Protein AF-A0AAW7JQ96-F1 (afdb_monomer_lite)

Radius of gyration: 16.17 Å; chains: 1; bounding box: 26×41×32 Å

Secondary structure (DSSP, 8-state):
-----HHHHHHHTHHHHHHHHT------S------SEEEEEEEETTEEEEEEEEHHHHHHHHHHHHHHHHTT-

Sequence (73 aa):
MCRISIDTVIRANKRTISQNKNKTFCAIGKSVTPQETFNVSVSVMGKVCTRNISAKQIKDSFGKALNIHAKKL

Structure (mmCIF, N/CA/C/O backbone):
data_AF-A0AAW7JQ96-F1
#
_entry.id   AF-A0AAW7JQ96-F1
#
loop_
_atom_site.group_PDB
_atom_site.id
_atom_site.type_symbol
_atom_site.label_atom_id
_atom_site.label_alt_id
_atom_site.label_comp_id
_atom_site.label_asym_id
_atom_site.label_entity_id
_atom_site.label_seq_id
_atom_site.pdbx_PDB_ins_code
_atom_site.Cartn_x
_atom_site.Cartn_y
_atom_site.Cartn_z
_atom_site.occupancy
_atom_site.B_iso_or_equiv
_atom_site.auth_seq_id
_atom_site.auth_comp_id
_atom_site.auth_asym_id
_atom_site.auth_atom_id
_atom_site.pdbx_PDB_model_num
ATOM 1 N N . MET A 1 1 ? -12.470 -16.070 -6.687 1.00 44.72 1 MET A N 1
ATOM 2 C CA . MET A 1 1 ? -11.348 -15.104 -6.636 1.00 44.72 1 MET A CA 1
ATOM 3 C C . MET A 1 1 ? -11.613 -13.996 -7.645 1.00 44.72 1 MET A C 1
ATOM 5 O O . MET A 1 1 ? -11.404 -14.208 -8.833 1.00 44.72 1 MET A O 1
ATOM 9 N N . CYS A 1 2 ? -12.132 -12.847 -7.208 1.00 53.66 2 CYS A N 1
ATOM 10 C CA . CYS A 1 2 ? -12.445 -11.741 -8.115 1.00 53.66 2 CYS A CA 1
ATOM 11 C C . CYS A 1 2 ? -11.152 -11.018 -8.500 1.00 53.66 2 CYS A C 1
ATOM 13 O O . CYS A 1 2 ? -10.641 -10.185 -7.754 1.00 53.66 2 CYS A O 1
ATOM 15 N N . ARG A 1 3 ? -10.585 -11.394 -9.646 1.00 63.53 3 ARG A N 1
ATOM 16 C CA . ARG A 1 3 ? -9.435 -10.712 -10.240 1.00 63.53 3 ARG A CA 1
ATOM 17 C C . ARG A 1 3 ? -9.921 -9.371 -10.785 1.00 63.53 3 ARG A C 1
ATOM 19 O O . ARG A 1 3 ? -10.524 -9.324 -11.850 1.00 63.53 3 ARG A O 1
ATOM 26 N N . ILE A 1 4 ? -9.699 -8.294 -10.034 1.00 71.25 4 ILE A N 1
ATOM 27 C CA . ILE A 1 4 ? -9.918 -6.934 -10.535 1.00 71.25 4 ILE A CA 1
ATOM 28 C C . ILE A 1 4 ? -8.948 -6.738 -11.701 1.00 71.25 4 ILE A C 1
ATOM 30 O O . ILE A 1 4 ? -7.739 -6.918 -11.537 1.00 71.25 4 ILE A O 1
ATOM 34 N N . SER A 1 5 ? -9.476 -6.439 -12.887 1.00 80.50 5 SER A N 1
ATOM 35 C CA . SER A 1 5 ? -8.637 -6.234 -14.061 1.00 80.50 5 SER A CA 1
ATOM 36 C C . SER A 1 5 ? -7.840 -4.937 -13.920 1.00 80.50 5 SER A C 1
ATOM 38 O O . SER A 1 5 ? -8.253 -3.982 -13.255 1.00 80.50 5 SER A O 1
ATOM 40 N N . ILE A 1 6 ? -6.676 -4.899 -14.561 1.00 76.62 6 ILE A N 1
ATOM 41 C CA . ILE A 1 6 ? -5.802 -3.720 -14.564 1.00 76.62 6 ILE A CA 1
ATOM 42 C C . ILE A 1 6 ? -6.542 -2.504 -15.140 1.00 76.62 6 ILE A C 1
ATOM 44 O O . ILE A 1 6 ? -6.416 -1.401 -14.611 1.00 76.62 6 ILE A O 1
ATOM 48 N N . ASP A 1 7 ? -7.407 -2.714 -16.133 1.00 79.75 7 ASP A N 1
ATOM 49 C CA . ASP A 1 7 ? -8.241 -1.657 -16.708 1.00 79.75 7 ASP A CA 1
ATOM 50 C C . ASP A 1 7 ? -9.186 -1.032 -15.684 1.00 79.75 7 ASP A C 1
ATOM 52 O O . ASP A 1 7 ? -9.395 0.183 -15.694 1.00 79.75 7 ASP A O 1
ATOM 56 N N . THR A 1 8 ? -9.735 -1.833 -14.767 1.00 82.50 8 THR A N 1
ATOM 57 C CA . THR A 1 8 ? -10.572 -1.328 -13.675 1.00 82.50 8 THR A CA 1
ATOM 58 C C . THR A 1 8 ? -9.759 -0.441 -12.735 1.00 82.50 8 THR A C 1
ATOM 60 O O . THR A 1 8 ? -10.229 0.630 -12.347 1.00 82.50 8 THR A O 1
ATOM 63 N N . VAL A 1 9 ? -8.518 -0.824 -12.426 1.00 79.69 9 VAL A N 1
ATOM 64 C CA . VAL A 1 9 ? -7.618 -0.036 -11.567 1.00 79.69 9 VAL A CA 1
ATOM 65 C C . VAL A 1 9 ? -7.218 1.279 -12.241 1.00 79.69 9 VAL A C 1
ATOM 67 O O . VAL A 1 9 ? -7.256 2.332 -11.599 1.00 79.69 9 VAL A O 1
ATOM 70 N N . ILE A 1 10 ? -6.882 1.254 -13.533 1.00 82.12 10 ILE A N 1
ATOM 71 C CA . ILE A 1 10 ? -6.516 2.457 -14.300 1.00 82.12 10 ILE A CA 1
ATOM 72 C C . ILE A 1 10 ? -7.702 3.419 -14.378 1.00 82.12 10 ILE A C 1
ATOM 74 O O . ILE A 1 10 ? -7.545 4.625 -14.175 1.00 82.12 10 ILE A O 1
ATOM 78 N N . ARG A 1 11 ? -8.905 2.894 -14.626 1.00 80.81 11 ARG A N 1
ATOM 79 C CA . ARG A 1 11 ? -10.123 3.701 -14.739 1.00 80.81 11 ARG A CA 1
ATOM 80 C C . ARG A 1 11 ? -10.502 4.340 -13.405 1.00 80.81 11 ARG A C 1
ATOM 82 O O . ARG A 1 11 ? -10.792 5.534 -13.382 1.00 80.81 11 ARG A O 1
ATOM 89 N N . ALA A 1 12 ? -10.413 3.588 -12.308 1.00 85.12 12 ALA A N 1
ATOM 90 C CA . ALA A 1 12 ? -10.679 4.096 -10.962 1.00 85.12 12 ALA A CA 1
ATOM 91 C C . ALA A 1 12 ? -9.691 5.199 -10.538 1.00 85.12 12 ALA A C 1
ATOM 93 O O . ALA A 1 12 ? -10.069 6.131 -9.835 1.00 85.12 12 ALA A O 1
ATOM 94 N N . ASN A 1 13 ? -8.441 5.137 -11.011 1.00 82.56 13 ASN A N 1
ATOM 95 C CA . ASN A 1 13 ? -7.371 6.057 -10.609 1.00 82.56 13 ASN A CA 1
ATOM 96 C C . ASN A 1 13 ? -7.006 7.106 -11.671 1.00 82.56 13 ASN A C 1
ATOM 98 O O . ASN A 1 13 ? -6.006 7.815 -11.526 1.00 82.56 13 ASN A O 1
ATOM 102 N N . LYS A 1 14 ? -7.813 7.247 -12.729 1.00 83.94 14 LYS A N 1
ATOM 103 C CA . LYS A 1 14 ? -7.531 8.129 -13.875 1.00 83.94 14 LYS A CA 1
ATOM 104 C C . LYS A 1 14 ? -7.235 9.574 -13.454 1.00 83.94 14 LYS A C 1
ATOM 106 O O . LYS A 1 14 ? -6.304 10.187 -13.972 1.00 83.94 14 LYS A O 1
ATOM 111 N N . ARG A 1 15 ? -7.985 10.102 -12.479 1.00 74.56 15 ARG A N 1
ATOM 112 C CA . ARG A 1 15 ? -7.812 11.465 -11.944 1.00 74.56 15 ARG A CA 1
ATOM 113 C C . ARG A 1 15 ? -6.471 11.633 -11.226 1.00 74.56 15 ARG A C 1
ATOM 115 O O . ARG A 1 15 ? -5.747 12.581 -11.512 1.00 74.56 15 ARG A O 1
ATOM 122 N N . THR A 1 16 ? -6.110 10.685 -10.367 1.00 74.56 16 THR A N 1
ATOM 123 C CA . THR A 1 16 ? -4.839 10.672 -9.628 1.00 74.56 16 THR A CA 1
ATOM 124 C C . THR A 1 16 ? -3.643 10.540 -10.572 1.00 74.56 16 THR A C 1
ATOM 126 O O . THR A 1 16 ? -2.659 11.264 -10.435 1.00 74.56 16 THR A O 1
ATOM 129 N N . ILE A 1 17 ? -3.747 9.673 -11.586 1.00 76.38 17 ILE A N 1
ATOM 130 C CA . ILE A 1 17 ? -2.722 9.514 -12.629 1.00 76.38 17 ILE A CA 1
ATOM 131 C C . ILE A 1 17 ? -2.554 10.820 -13.416 1.00 76.38 17 ILE A C 1
ATOM 133 O O . ILE A 1 17 ? -1.429 11.257 -13.649 1.00 76.38 17 ILE A O 1
ATOM 137 N N . SER A 1 18 ? -3.659 11.473 -13.789 1.00 71.81 18 SER A N 1
ATOM 138 C CA . SER A 1 18 ? -3.633 12.752 -14.507 1.00 71.81 18 SER A CA 1
ATOM 139 C C . SER A 1 18 ? -3.000 13.876 -13.685 1.00 71.81 18 SER A C 1
ATOM 141 O O . SER A 1 18 ? -2.236 14.669 -14.226 1.00 71.81 18 SER A O 1
ATOM 143 N N . GLN A 1 19 ? -3.287 13.945 -12.385 1.00 67.56 19 GLN A N 1
ATOM 144 C CA . GLN A 1 19 ? -2.688 14.938 -11.489 1.00 67.56 19 GLN A CA 1
ATOM 145 C C . GLN A 1 19 ? -1.192 14.693 -11.278 1.00 67.56 19 GLN A C 1
ATOM 147 O O . GLN A 1 19 ? -0.427 15.644 -11.161 1.00 67.56 19 GLN A O 1
ATOM 152 N N . ASN A 1 20 ? -0.758 13.430 -11.272 1.00 68.56 20 ASN A N 1
ATOM 153 C CA . ASN A 1 20 ? 0.658 13.097 -11.146 1.00 68.56 20 ASN A CA 1
ATOM 154 C C . ASN A 1 20 ? 1.452 13.426 -12.423 1.00 68.56 20 ASN A C 1
ATOM 156 O O . ASN A 1 20 ? 2.598 13.853 -12.330 1.00 68.56 20 ASN A O 1
ATOM 160 N N . LYS A 1 21 ? 0.837 13.282 -13.607 1.00 63.03 21 LYS A N 1
ATOM 161 C CA . LYS A 1 21 ? 1.450 13.663 -14.894 1.00 63.03 21 LYS A CA 1
ATOM 162 C C . LYS A 1 21 ? 1.660 15.177 -15.043 1.00 63.03 21 LYS A C 1
ATOM 164 O O . LYS A 1 21 ? 2.594 15.578 -15.721 1.00 63.03 21 LYS A O 1
ATOM 169 N N . ASN A 1 22 ? 0.839 15.995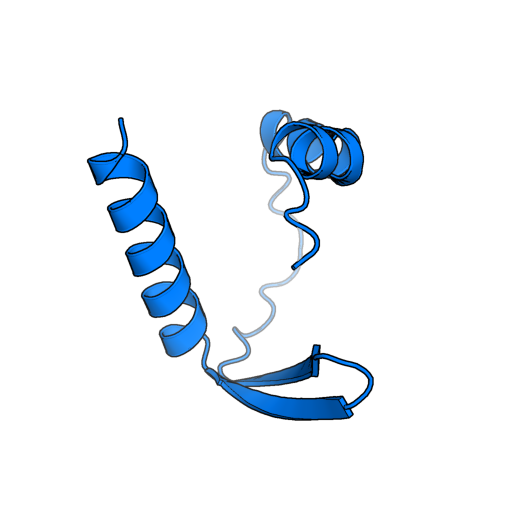 -14.380 1.00 59.53 22 ASN A N 1
ATOM 170 C CA . ASN A 1 22 ? 0.878 17.460 -14.466 1.00 59.53 22 ASN A CA 1
ATOM 171 C C . ASN A 1 22 ? 1.613 18.135 -13.291 1.00 59.53 22 ASN A C 1
ATOM 173 O O . ASN A 1 22 ? 1.396 19.319 -13.035 1.00 59.53 22 ASN A O 1
ATOM 177 N N . LYS A 1 23 ? 2.469 17.416 -12.548 1.00 55.56 23 LYS A N 1
ATOM 178 C CA . LYS A 1 23 ? 3.256 18.011 -11.455 1.00 55.56 23 LYS A CA 1
ATOM 179 C C . LYS A 1 23 ? 4.409 18.871 -11.985 1.00 55.56 23 LYS A C 1
ATOM 181 O O . LYS A 1 23 ? 5.576 18.498 -11.905 1.00 55.56 23 LYS A O 1
ATOM 186 N N . THR A 1 24 ? 4.077 20.081 -12.420 1.00 51.03 24 THR A N 1
ATOM 187 C CA . THR A 1 24 ? 4.924 21.248 -12.164 1.00 51.03 24 THR A CA 1
ATOM 188 C C . THR A 1 24 ? 4.902 21.451 -10.649 1.00 51.03 24 THR A C 1
ATOM 190 O O . THR A 1 24 ? 3.861 21.738 -10.061 1.00 51.03 24 THR A O 1
ATOM 193 N N . PHE A 1 25 ? 6.020 21.165 -9.986 1.00 50.34 25 PHE A N 1
ATOM 194 C CA . PHE A 1 25 ? 6.143 21.254 -8.534 1.00 50.34 25 PHE A CA 1
ATOM 195 C C . PHE A 1 25 ? 5.960 22.706 -8.067 1.00 50.34 25 PHE A C 1
ATOM 197 O O . PHE A 1 25 ? 6.893 23.502 -8.116 1.00 50.34 25 PHE A O 1
ATOM 204 N N . CYS A 1 26 ? 4.789 23.046 -7.531 1.00 44.94 26 CYS A N 1
ATOM 205 C CA . CYS A 1 26 ? 4.674 24.158 -6.589 1.00 44.94 26 CYS A CA 1
ATOM 206 C C . CYS A 1 26 ? 5.236 23.689 -5.240 1.00 44.94 26 CYS A C 1
ATOM 208 O O . CYS A 1 26 ? 4.508 23.208 -4.372 1.00 44.94 26 CYS A O 1
ATOM 210 N N . ALA A 1 27 ? 6.556 23.784 -5.086 1.00 51.88 27 ALA A N 1
ATOM 211 C CA . ALA A 1 27 ? 7.258 23.577 -3.826 1.00 51.88 27 ALA A CA 1
ATOM 212 C C . ALA A 1 27 ? 7.021 24.772 -2.883 1.00 51.88 27 ALA A C 1
ATOM 214 O O . ALA A 1 27 ? 7.928 25.545 -2.603 1.00 51.88 27 ALA A O 1
ATOM 215 N N . ILE A 1 28 ? 5.785 24.959 -2.416 1.00 52.53 28 ILE A N 1
ATOM 216 C CA . ILE A 1 28 ? 5.475 25.891 -1.325 1.00 52.53 28 ILE A CA 1
ATOM 217 C C . ILE A 1 28 ? 4.520 25.175 -0.377 1.00 52.53 28 ILE A C 1
ATOM 219 O O . ILE A 1 28 ? 3.301 25.255 -0.480 1.00 52.53 28 ILE A O 1
ATOM 223 N N . GLY A 1 29 ? 5.093 24.412 0.540 1.00 49.38 29 GLY A N 1
ATOM 224 C CA . GLY A 1 29 ? 4.364 23.764 1.615 1.00 49.38 29 GLY A CA 1
ATOM 225 C C . GLY A 1 29 ? 5.376 23.362 2.664 1.00 49.38 29 GLY A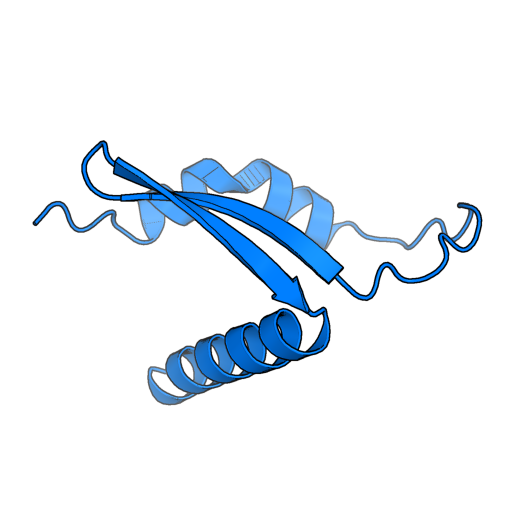 C 1
ATOM 226 O O . GLY A 1 29 ? 6.309 22.633 2.346 1.00 49.38 29 GLY A O 1
ATOM 227 N N . LYS A 1 30 ? 5.230 23.922 3.869 1.00 51.56 30 LYS A N 1
ATOM 228 C CA . LYS A 1 30 ? 6.072 23.694 5.051 1.00 51.56 30 LYS A CA 1
ATOM 229 C C . LYS A 1 30 ? 6.606 22.262 5.067 1.00 51.56 30 LYS A C 1
ATOM 231 O O . LYS A 1 30 ? 5.813 21.335 4.936 1.00 51.56 30 LYS A O 1
ATOM 236 N N . SER A 1 31 ? 7.922 22.112 5.230 1.00 53.09 31 SER A N 1
ATOM 237 C CA . SER A 1 31 ? 8.573 20.825 5.488 1.00 53.09 31 SER A CA 1
ATOM 238 C C . SER A 1 31 ? 7.835 20.139 6.636 1.00 53.09 31 SER A C 1
ATOM 240 O O . SER A 1 31 ? 7.998 20.501 7.800 1.00 53.09 31 SER A O 1
ATOM 242 N N . VAL A 1 32 ? 6.928 19.223 6.295 1.00 61.28 32 VAL A N 1
ATOM 243 C CA . VAL A 1 32 ? 6.299 18.341 7.266 1.00 61.28 32 VAL A CA 1
ATOM 244 C C . VAL A 1 32 ? 7.425 17.420 7.685 1.00 61.28 32 VAL A C 1
ATOM 246 O O . VAL A 1 32 ? 7.999 16.736 6.835 1.00 61.28 32 VAL A O 1
ATOM 249 N N . THR A 1 33 ? 7.787 17.461 8.967 1.00 61.59 33 THR A N 1
ATOM 250 C CA . THR A 1 33 ? 8.767 16.535 9.525 1.00 61.59 33 THR A CA 1
ATOM 251 C C . THR A 1 33 ? 8.387 15.127 9.075 1.00 61.59 33 THR A C 1
ATOM 253 O O . THR A 1 33 ? 7.235 14.724 9.263 1.00 61.59 33 THR A O 1
ATOM 256 N N . PRO A 1 34 ? 9.294 14.411 8.387 1.00 64.31 34 PRO A N 1
ATOM 257 C CA . PRO A 1 34 ? 8.955 13.145 7.769 1.00 64.31 34 PRO A CA 1
ATOM 258 C C . PRO A 1 34 ? 8.489 12.188 8.859 1.00 64.31 34 PRO A C 1
ATOM 260 O O . PRO A 1 34 ? 9.248 11.811 9.747 1.00 64.31 34 PRO A O 1
ATOM 263 N N . GLN A 1 35 ? 7.207 11.841 8.811 1.00 68.75 35 GLN A N 1
ATOM 264 C CA . GLN A 1 35 ? 6.625 10.915 9.760 1.00 68.75 35 GLN A CA 1
ATOM 265 C C . GLN A 1 35 ? 7.255 9.542 9.510 1.00 68.75 35 GLN A C 1
ATOM 267 O O . GLN A 1 35 ? 7.139 8.978 8.421 1.00 68.75 35 GLN A O 1
ATOM 272 N N . GLU A 1 36 ? 7.985 9.023 10.494 1.00 78.38 36 GLU A N 1
ATOM 273 C CA . GLU A 1 36 ? 8.718 7.765 10.327 1.00 78.38 36 GLU A CA 1
ATOM 274 C C . GLU A 1 36 ? 7.800 6.544 10.393 1.00 78.38 36 GLU A C 1
ATOM 276 O O . GLU A 1 36 ? 8.130 5.495 9.832 1.00 78.38 36 GLU A O 1
ATOM 281 N N . THR A 1 37 ? 6.643 6.686 11.048 1.00 86.06 37 THR A N 1
ATOM 282 C CA . THR A 1 37 ? 5.672 5.622 11.301 1.00 86.06 37 THR A CA 1
ATOM 283 C C . THR A 1 37 ? 4.255 6.035 10.903 1.00 86.06 37 THR A C 1
ATOM 285 O O . THR A 1 37 ? 3.805 7.152 11.147 1.00 86.06 37 THR A O 1
ATOM 288 N N . PHE A 1 38 ? 3.533 5.103 10.291 1.00 85.81 38 PHE A N 1
ATOM 289 C CA . PHE A 1 38 ? 2.183 5.277 9.771 1.00 85.81 38 PHE A CA 1
ATOM 290 C C . PHE A 1 38 ? 1.28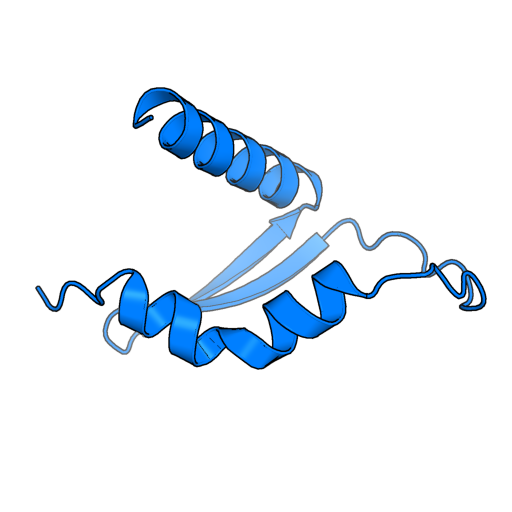7 4.193 10.349 1.00 85.81 38 PHE A C 1
ATOM 292 O O . PHE A 1 38 ? 1.623 3.013 10.267 1.00 85.81 38 PHE A O 1
ATOM 299 N N . ASN A 1 39 ? 0.135 4.574 10.894 1.00 90.31 39 ASN A N 1
ATOM 300 C CA . ASN A 1 39 ? -0.892 3.617 11.285 1.00 90.31 39 ASN A CA 1
ATOM 301 C C . ASN A 1 39 ? -1.778 3.319 10.070 1.00 90.31 39 ASN A C 1
ATOM 303 O O . ASN A 1 39 ? -2.419 4.220 9.529 1.00 90.31 39 ASN A O 1
ATOM 307 N N . VAL A 1 40 ? -1.767 2.071 9.610 1.00 86.81 40 VAL A N 1
ATOM 308 C CA . VAL A 1 40 ? -2.449 1.637 8.392 1.00 86.81 40 VAL A CA 1
ATOM 309 C C . VAL A 1 40 ? -3.443 0.539 8.726 1.00 86.81 40 VAL A C 1
ATOM 311 O O . VAL A 1 40 ? -3.087 -0.489 9.297 1.00 86.81 40 VAL A O 1
ATOM 314 N N . SER A 1 41 ? -4.686 0.736 8.297 1.00 89.69 41 SER A N 1
ATOM 315 C CA . SER A 1 41 ? -5.762 -0.247 8.406 1.00 89.69 41 SER A CA 1
ATOM 316 C C . SER A 1 41 ? -6.144 -0.746 7.021 1.00 89.69 41 SER A C 1
ATOM 318 O O . SER A 1 41 ? -6.417 0.050 6.124 1.00 89.69 41 SER A O 1
ATOM 320 N N . VAL A 1 42 ? -6.194 -2.064 6.843 1.00 88.38 42 VAL A N 1
ATOM 321 C CA . VAL A 1 42 ? -6.558 -2.701 5.574 1.00 88.38 42 VAL A CA 1
ATOM 322 C C . VAL A 1 42 ? -7.689 -3.687 5.822 1.00 88.38 42 VAL A C 1
ATOM 324 O O . VAL A 1 42 ? -7.576 -4.546 6.691 1.00 88.38 42 VAL A O 1
ATOM 327 N N . SER A 1 43 ? -8.781 -3.581 5.066 1.00 90.06 43 SER A N 1
ATOM 328 C CA . SER A 1 43 ? -9.864 -4.565 5.119 1.00 90.06 43 SER A CA 1
ATOM 329 C C . SER A 1 43 ? -9.588 -5.693 4.130 1.00 90.06 43 SER A C 1
ATOM 331 O O . SER A 1 43 ? -9.500 -5.458 2.924 1.00 90.06 43 SER A O 1
ATOM 333 N N . VAL A 1 44 ? -9.451 -6.917 4.635 1.00 86.06 44 VAL A N 1
ATOM 334 C CA . VAL A 1 44 ? -9.280 -8.127 3.828 1.00 86.06 44 VAL A CA 1
ATOM 335 C C . VAL A 1 44 ? -10.393 -9.101 4.193 1.00 86.06 44 VAL A C 1
ATOM 337 O O . VAL A 1 44 ? -10.493 -9.553 5.330 1.00 86.06 44 VAL A O 1
ATOM 340 N N . MET A 1 45 ? -11.252 -9.414 3.218 1.00 88.19 45 MET A N 1
ATOM 341 C CA . MET A 1 45 ? -12.398 -10.323 3.387 1.00 88.19 45 MET A CA 1
ATOM 342 C C . MET A 1 45 ? -13.308 -9.957 4.576 1.00 88.19 45 MET A C 1
ATOM 344 O O . MET A 1 45 ? -13.740 -10.821 5.333 1.00 88.19 45 MET A O 1
ATOM 348 N N . GLY A 1 46 ? -13.572 -8.661 4.765 1.00 88.81 46 GLY A N 1
ATOM 349 C CA . GLY A 1 46 ? -14.430 -8.161 5.845 1.00 88.81 46 GLY A CA 1
ATOM 350 C C . GLY A 1 46 ? -13.756 -8.078 7.218 1.00 88.81 46 GLY A C 1
ATOM 351 O O . GLY A 1 46 ? -14.374 -7.588 8.158 1.00 88.81 46 GLY A O 1
ATOM 352 N N . LYS A 1 47 ? -12.490 -8.497 7.349 1.00 87.94 47 LYS A N 1
ATOM 353 C CA . LYS A 1 47 ? -11.690 -8.298 8.564 1.00 87.94 47 LYS A CA 1
ATOM 354 C C . LYS A 1 47 ? -10.773 -7.094 8.392 1.00 87.94 47 LYS A C 1
ATOM 356 O O . LYS A 1 47 ? -10.020 -7.023 7.423 1.00 87.94 47 LYS A O 1
ATOM 361 N N . VAL A 1 48 ? -10.817 -6.164 9.343 1.00 92.44 48 VAL A N 1
ATOM 362 C CA . VAL A 1 48 ? -9.910 -5.011 9.376 1.00 92.44 48 VAL A CA 1
ATOM 363 C C . VAL A 1 48 ? -8.623 -5.414 10.087 1.00 92.44 48 VAL A C 1
ATOM 365 O O . VAL A 1 48 ? -8.636 -5.791 11.257 1.00 92.44 48 VAL A O 1
ATOM 368 N N . CYS A 1 49 ? -7.507 -5.345 9.371 1.00 87.06 49 CYS A N 1
ATOM 369 C CA . CYS A 1 49 ? -6.171 -5.553 9.904 1.00 87.06 49 CYS A CA 1
ATOM 370 C C . CYS A 1 49 ? -5.474 -4.204 10.045 1.00 87.06 49 CYS A C 1
ATOM 372 O O . CYS A 1 49 ? -5.205 -3.538 9.046 1.00 87.06 49 CYS A O 1
ATOM 374 N N . THR A 1 50 ? -5.148 -3.835 11.276 1.00 90.75 50 THR A N 1
ATOM 375 C CA . THR A 1 50 ? -4.472 -2.576 11.594 1.00 90.75 50 THR A CA 1
ATOM 376 C C . THR A 1 50 ? -3.018 -2.850 11.952 1.00 90.75 50 THR A C 1
ATOM 378 O O . THR A 1 50 ? -2.734 -3.750 12.746 1.00 90.75 50 THR A O 1
ATOM 381 N N . ARG A 1 51 ? -2.080 -2.112 11.359 1.00 90.06 51 ARG A N 1
ATOM 382 C CA . ARG A 1 51 ? -0.646 -2.212 11.649 1.00 90.06 51 ARG A CA 1
ATOM 383 C C . ARG A 1 51 ? 0.028 -0.856 11.556 1.00 90.06 51 ARG A C 1
ATOM 385 O O . ARG A 1 51 ? -0.242 -0.077 10.649 1.00 90.06 51 ARG A O 1
ATOM 392 N N . ASN A 1 52 ? 1.000 -0.649 12.434 1.00 90.94 52 ASN A N 1
ATOM 393 C CA . ASN A 1 52 ? 1.958 0.435 12.286 1.00 90.94 52 ASN A CA 1
ATOM 394 C C . ASN A 1 52 ? 3.076 -0.008 11.339 1.00 90.94 52 ASN A C 1
ATOM 396 O O . ASN A 1 52 ? 3.670 -1.071 11.536 1.00 90.94 52 ASN A O 1
ATOM 400 N N . ILE A 1 53 ? 3.351 0.793 10.315 1.00 89.75 53 ILE A N 1
ATOM 401 C CA . ILE A 1 53 ? 4.403 0.549 9.326 1.00 89.75 53 ILE A CA 1
ATOM 402 C C . ILE A 1 53 ? 5.351 1.739 9.253 1.00 89.75 53 ILE A C 1
ATOM 404 O O . ILE A 1 53 ? 4.940 2.872 9.483 1.00 89.75 53 ILE A O 1
ATOM 408 N N . SER A 1 54 ? 6.613 1.503 8.911 1.00 89.88 54 SER A N 1
ATOM 409 C CA . SER A 1 54 ? 7.590 2.580 8.746 1.00 89.88 54 SER A CA 1
ATOM 410 C C . SER A 1 54 ? 7.710 3.066 7.304 1.00 89.88 54 SER A C 1
ATOM 412 O O . SER A 1 54 ? 7.445 2.324 6.351 1.00 89.88 54 SER A O 1
ATOM 414 N N . ALA A 1 55 ? 8.200 4.295 7.124 1.00 86.06 55 ALA A N 1
ATOM 415 C CA . ALA A 1 55 ? 8.535 4.840 5.804 1.00 86.06 55 ALA A CA 1
ATOM 416 C C . ALA A 1 55 ? 9.484 3.913 5.014 1.00 86.06 55 ALA A C 1
ATOM 418 O O . ALA A 1 55 ? 9.333 3.731 3.803 1.00 86.06 55 ALA A O 1
ATOM 419 N N . LYS A 1 56 ? 10.429 3.262 5.709 1.00 87.38 56 LYS A N 1
ATOM 420 C CA . LYS A 1 56 ? 11.344 2.270 5.126 1.00 87.38 56 LYS A CA 1
ATOM 421 C C . LYS A 1 56 ? 10.591 1.056 4.578 1.00 87.38 56 LYS A C 1
ATOM 423 O O . LYS A 1 56 ? 10.817 0.664 3.438 1.00 87.38 56 LYS A O 1
ATOM 428 N N . GLN A 1 57 ? 9.650 0.506 5.348 1.00 86.69 57 GLN A N 1
ATOM 429 C CA . GLN A 1 57 ? 8.835 -0.631 4.909 1.00 86.69 57 GLN A CA 1
ATOM 430 C C . GLN A 1 57 ? 7.975 -0.289 3.686 1.00 86.69 57 GLN A C 1
ATOM 432 O O . GLN A 1 57 ? 7.818 -1.132 2.800 1.00 86.69 57 GLN A O 1
ATOM 437 N N . ILE A 1 58 ? 7.459 0.943 3.605 1.00 86.38 58 ILE A N 1
ATOM 438 C CA . ILE A 1 58 ? 6.730 1.432 2.425 1.00 86.38 58 ILE A CA 1
ATOM 439 C C . ILE A 1 58 ? 7.657 1.461 1.207 1.00 86.38 58 ILE A C 1
ATOM 441 O O . ILE A 1 58 ? 7.313 0.894 0.169 1.00 86.38 58 ILE A O 1
ATOM 445 N N . LYS A 1 59 ? 8.844 2.069 1.338 1.00 87.00 59 LYS A N 1
ATOM 446 C CA . LYS A 1 59 ? 9.832 2.178 0.253 1.00 87.00 59 LYS A CA 1
ATOM 447 C C . LYS A 1 59 ? 10.272 0.805 -0.261 1.00 87.00 59 LYS A C 1
ATOM 449 O O . LYS A 1 59 ? 10.253 0.575 -1.469 1.00 87.00 59 LYS A O 1
ATOM 454 N N . ASP A 1 60 ? 10.599 -0.115 0.642 1.00 88.00 60 ASP A N 1
ATOM 455 C CA . ASP A 1 60 ? 11.026 -1.473 0.289 1.00 88.00 60 ASP A CA 1
ATOM 456 C C . ASP A 1 60 ? 9.901 -2.251 -0.411 1.00 88.00 60 ASP A C 1
ATOM 458 O O . ASP A 1 60 ? 10.139 -2.956 -1.395 1.00 88.00 60 ASP A O 1
ATOM 462 N N . SER A 1 61 ? 8.658 -2.101 0.061 1.00 85.06 61 SER A N 1
ATOM 463 C CA . SER A 1 61 ? 7.486 -2.748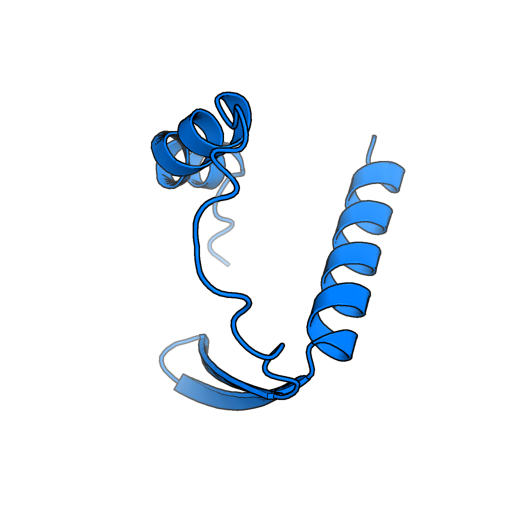 -0.546 1.00 85.06 61 SER A CA 1
ATOM 464 C C . SER A 1 61 ? 7.207 -2.213 -1.951 1.00 85.06 61 SER A C 1
ATOM 466 O O . SER A 1 61 ? 6.977 -2.998 -2.873 1.00 85.06 61 SER A O 1
ATOM 468 N N . PHE A 1 62 ? 7.294 -0.894 -2.141 1.00 86.31 62 PHE A N 1
ATOM 469 C CA . PHE A 1 62 ? 7.154 -0.263 -3.455 1.00 86.31 62 PHE A CA 1
ATOM 470 C C . PHE A 1 62 ? 8.258 -0.697 -4.423 1.00 86.31 62 PHE A C 1
ATOM 472 O O . PHE A 1 62 ? 7.964 -1.043 -5.566 1.00 86.31 62 PHE A O 1
ATOM 479 N N . GLY A 1 63 ? 9.514 -0.738 -3.969 1.00 84.69 63 GLY A N 1
ATOM 480 C CA . GLY A 1 63 ? 10.641 -1.191 -4.786 1.00 84.69 63 GLY A CA 1
ATOM 481 C C . GLY A 1 63 ? 10.474 -2.636 -5.264 1.00 84.69 63 GLY A C 1
ATOM 482 O O . GLY A 1 63 ? 10.675 -2.935 -6.442 1.00 84.69 63 GLY A O 1
ATOM 483 N N . LYS A 1 64 ? 10.021 -3.536 -4.381 1.00 86.12 64 LYS A N 1
ATOM 484 C CA . LYS A 1 64 ? 9.699 -4.923 -4.755 1.00 86.12 64 LYS A CA 1
ATOM 485 C C . LYS A 1 64 ? 8.580 -4.990 -5.795 1.00 86.12 64 LYS A C 1
ATOM 487 O O . LYS A 1 64 ? 8.709 -5.734 -6.764 1.00 86.12 64 LYS A O 1
ATOM 492 N N . ALA A 1 65 ? 7.516 -4.204 -5.627 1.00 80.75 65 ALA A N 1
ATOM 493 C CA . ALA A 1 65 ? 6.408 -4.163 -6.580 1.00 80.75 65 ALA A CA 1
ATOM 494 C C . ALA A 1 65 ? 6.854 -3.670 -7.969 1.00 80.75 65 ALA A C 1
ATOM 496 O O . ALA A 1 65 ? 6.491 -4.276 -8.978 1.00 80.75 65 ALA A O 1
ATOM 497 N N . LEU A 1 66 ? 7.693 -2.630 -8.023 1.00 80.50 66 LEU A N 1
ATOM 498 C CA . LEU A 1 66 ? 8.272 -2.120 -9.269 1.00 80.50 66 LEU A CA 1
ATOM 499 C C . LEU A 1 66 ? 9.173 -3.156 -9.951 1.00 80.50 66 LEU A C 1
ATOM 501 O O . LEU A 1 66 ? 9.051 -3.361 -11.154 1.00 80.50 66 LEU A O 1
ATOM 505 N N . ASN A 1 67 ? 10.018 -3.865 -9.197 1.00 77.06 67 ASN A N 1
ATOM 506 C CA . ASN A 1 67 ? 10.884 -4.913 -9.750 1.00 77.06 67 ASN A CA 1
ATOM 507 C C . ASN A 1 67 ? 10.095 -6.104 -10.311 1.00 77.06 67 ASN A C 1
ATOM 509 O O . ASN A 1 67 ? 10.461 -6.657 -11.347 1.00 77.06 67 ASN A O 1
ATOM 513 N N . ILE A 1 68 ? 9.003 -6.500 -9.653 1.00 80.44 68 ILE A N 1
ATOM 514 C CA . ILE A 1 68 ? 8.103 -7.542 -10.166 1.00 80.44 68 ILE A CA 1
ATOM 515 C C . ILE A 1 68 ? 7.431 -7.074 -11.463 1.00 80.44 68 ILE A C 1
ATOM 517 O O . ILE A 1 68 ? 7.2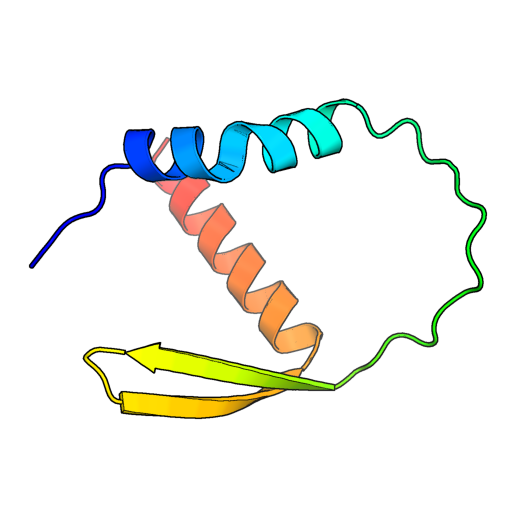89 -7.862 -12.393 1.00 80.44 68 ILE A O 1
ATOM 521 N N . HIS A 1 69 ? 7.047 -5.798 -11.542 1.00 66.69 69 HIS A N 1
ATOM 522 C CA . HIS A 1 69 ? 6.464 -5.215 -12.749 1.00 66.69 69 HIS A CA 1
ATOM 523 C C . HIS A 1 69 ? 7.480 -5.121 -13.897 1.00 66.69 69 HIS A C 1
ATOM 525 O O . HIS A 1 69 ? 7.141 -5.424 -15.035 1.00 66.69 69 HIS A O 1
ATOM 531 N N . ALA A 1 70 ? 8.725 -4.738 -13.607 1.00 70.00 70 ALA A N 1
ATOM 532 C CA . ALA A 1 70 ? 9.789 -4.622 -14.602 1.00 70.00 70 ALA A CA 1
ATOM 533 C C . ALA A 1 70 ? 10.226 -5.981 -15.171 1.00 70.00 70 ALA A C 1
ATOM 535 O O . ALA A 1 70 ? 10.536 -6.056 -16.347 1.00 70.00 70 ALA A O 1
ATOM 536 N N . LYS A 1 71 ? 10.205 -7.060 -14.373 1.00 59.94 71 LYS A N 1
ATOM 537 C CA . LYS A 1 71 ? 10.486 -8.433 -14.847 1.00 59.94 71 LYS A CA 1
ATOM 538 C C . LYS A 1 71 ? 9.351 -9.069 -15.659 1.00 59.94 71 LYS A C 1
ATOM 540 O O . LYS A 1 71 ? 9.519 -10.173 -16.167 1.00 59.94 71 LYS A O 1
ATOM 545 N N . LYS A 1 72 ? 8.173 -8.444 -15.676 1.00 52.00 72 LYS A N 1
ATOM 546 C CA . LYS A 1 72 ? 6.984 -8.933 -16.385 1.00 52.00 72 LYS A CA 1
ATOM 547 C C . LYS A 1 72 ? 6.787 -8.246 -17.747 1.00 52.00 72 LYS A C 1
ATOM 549 O O . LYS A 1 72 ? 5.908 -8.668 -18.494 1.00 52.00 72 LYS A O 1
ATOM 554 N N . LEU A 1 73 ? 7.567 -7.195 -18.013 1.00 46.84 73 LEU A N 1
ATOM 555 C CA . LEU A 1 73 ? 7.800 -6.587 -19.327 1.00 46.84 73 LEU A CA 1
ATOM 556 C C . LEU A 1 73 ? 8.947 -7.323 -20.023 1.00 46.84 73 LEU A C 1
ATOM 558 O O . LEU A 1 73 ? 8.875 -7.418 -21.263 1.00 46.84 73 LEU A O 1
#

Foldseek 3Di:
DDDDDPVNVCVVCVVVVVVVVPPPDPPDDPPDPPDQKDWDWDQDPNDIDIDIDGPVRVVVVVVVVVVVVVVVD

pLDDT: mean 74.99, std 14.21, range [44.72, 92.44]

Organism: NCBI:txid1776379

=== Feature glossary ===
Annotated list of the representations used here:

Nearest PDB structures. The Foldseek neighbor list gives the closest experimentally determined structures in the PDB, ranked by structural alignment. TM-score near 1 means near-identical fold; near 0.3 means only rough topology match. This is how one finds what a novel AlphaFold prediction most resembles in the solved-structure universe.

Foldseek 3Di. Foldseek's 3Di representation compresses backbone geometry into a per-residue letter drawn from a learned twenty-state alphabet. It captures the tertiary interaction pattern around each residue — which residues are packed against it in space, regardless of where they are in sequence.

Radius of gyration, Cα contacts, bounding box. Radius of gyration (Rg) is the root-mean-square distance of Cα atoms from their centroid — a single number for overall size and compactness. A globular domain of N residues has Rg ≈ 2.2·N^0.38 Å; an extended or disordered chain has a much larger Rg. The Cα contact count is the number of residue pairs whose Cα atoms ar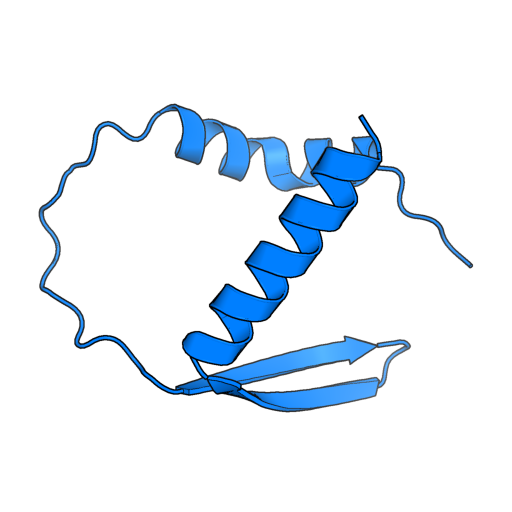e within 8 Å and are more than four positions apart in sequence — a standard proxy for tertiary packing density. The bounding box is the smallest axis-aligned box enclosing all Cα atoms.

InterPro / GO / CATH / organism. The annotation block draws on four external resources. InterPro: which protein families and domains the sequence belongs to. GO: standardized terms for what the protein does, what process it participates in, and where in the cell it acts. CATH: which structural fold it has in the CATH hierarchy. Organism: the species of origin.

mmCIF coordinates. The mmCIF block holds the 3D Cartesian coordinates of each backbone atom (N, Cα, C, O) in ångströms. mmCIF is the PDB's canonical archive format — a tagged-loop text representation of the atomic model.

pLDDT. pLDDT is the predicted lDDT-Cα score: AlphaFold's confidence that the local environment of each residue (all inter-atomic distances within 15 Å) is correctly placed. It is a per-residue number between 0 and 100, with higher meaning more reliable.

Backbone torsions (φ/ψ). φ (phi) and ψ (psi) are the two rotatable backbone dihedrals per residue: φ is the C(i-1)–N–Cα–C torsion, ψ is the N–Cα–C–N(i+1) torsion, both in degrees on (−180°, 180°]. α-helical residues cluster near (−60°, −45°); β-strand residues near (−120°, +130°). A Ramachandran plot is simply a scatter of (φ, ψ) for every residue.

B-factor. For experimental (PDB) structures, the B-factor (temperature factor) quantifies the positional spread of each atom in the crystal — a combination of thermal vibration and static disorder — in units of Å². High B-factors mark flexible loops or poorly resolved regions; low B-factors mark the rigid, well-ordered core.

Secondary structure (3-state, P-SEA). SS3 is a coarse helix/strand/coil call (letters a/b/c) made by the P-SEA algorithm from inter-Cα distances and dihedrals. It is less detailed than DSSP but needs only Cα positions.

Predicted aligned error. Predicted aligned error is AlphaFold's pairwise confidence. Unlike pLDDT (per-residue), PAE is per-residue-pair and captures whether two parts of the structure are correctly placed relative to each other. Units are ångströms of expected positional error.

Solvent-accessible surface area. Solvent-accessible surface area (SASA) is the area in Å² traced out by the centre of a 1.4 Å probe sphere (a water molecule) rolled over the protein's van der Waals surface (Shrake–Rupley / Lee–Richards construction). Buried residues have near-zero SASA; fully exposed residues can exceed 200 Å². The total SASA scales roughly with the number of surface residues.

Secondary structure (8-state, DSSP). The SS8 string is DSSP's per-residue secondary-structure call. α-helix (H) means an i→i+4 H-bond ladder; β-strand (E) means the residue participates in a β-sheet; 3₁₀ (G) and π (I) are tighter and wider helices; T/S are turns/bends; '-' is loop.

Rendered structure images. Structure images are PyMOL renders from six orthogonal camera directions. Cartoon representation draws helices as coils and strands as arrows; sticks shows the backbone as bonds; surface shows the solvent-excluded envelope. Rainbow coloring maps sequence position to hue (blue→red, N→C); chain coloring assigns a distinct color per polypeptide.

Sequence. The amino-acid sequence is the protein's primary structure: the linear order of residues from the N-terminus to the C-terminus, written in one-letter code. Everything else here — the 3D coordinates, the secondary structure, the domain annotations — is ultimately a consequence of this string.

Contact-map, Ramachandran, and PAE plots. Three diagnostic plots accompany the record. The Cα contact map visualizes the tertiary structure as a 2D adjacency matrix (8 Å cutoff, sequence-local contacts suppressed). The Ramachandran plot shows the distribution of backbone (φ, ψ) torsions, with points in the α and β basins reflecting secondary structure content. The PAE plot shows AlphaFold's inter-residue confidence as a color matrix.